Protein AF-A0A819Y7S5-F1 (afdb_monomer_lite)

Secondary structure (DSSP, 8-state):
---------GGGS-HHHHHHHHTTS-HHHHHHHHTTS-HHHHHHHHH-HHHHHEEEPPSS--HHHHHHHHHHGGG--EEEEETT-----GGG-TT--EEEEE-SS---HHHHHHHHHHH-

Radius of gyration: 17.72 Å; chains: 1; bounding box: 58×25×48 Å

Structure (mmCIF, N/CA/C/O backbone):
data_AF-A0A819Y7S5-F1
#
_entry.id   AF-A0A819Y7S5-F1
#
loop_
_atom_site.group_PDB
_atom_site.id
_atom_site.type_symbol
_atom_site.label_atom_id
_atom_site.label_alt_id
_atom_site.label_comp_id
_atom_site.label_asym_id
_atom_site.label_entity_id
_atom_site.label_seq_id
_atom_site.pdbx_PDB_ins_code
_atom_site.Cartn_x
_atom_site.Cartn_y
_atom_site.Cartn_z
_atom_site.occupancy
_atom_site.B_iso_or_equiv
_atom_site.auth_seq_id
_atom_site.auth_comp_id
_atom_site.auth_asym_id
_atom_site.auth_atom_id
_atom_site.pdbx_PDB_model_num
ATOM 1 N N . MET A 1 1 ? -41.094 2.748 25.762 1.00 39.84 1 MET A N 1
ATOM 2 C CA . MET A 1 1 ? -40.679 1.874 24.641 1.00 39.84 1 MET A CA 1
ATOM 3 C C . MET A 1 1 ? -39.213 2.169 24.332 1.00 39.84 1 MET A C 1
ATOM 5 O O . MET A 1 1 ? -38.916 3.184 23.713 1.00 39.84 1 MET A O 1
ATOM 9 N N . ASN A 1 2 ? -38.290 1.366 24.872 1.00 38.31 2 ASN A N 1
ATOM 10 C CA . ASN A 1 2 ? -36.847 1.576 24.716 1.00 38.31 2 ASN A CA 1
ATOM 11 C C . ASN A 1 2 ? -36.419 1.221 23.288 1.00 38.31 2 ASN A C 1
ATOM 13 O O . ASN A 1 2 ? -36.458 0.058 22.896 1.00 38.31 2 ASN A O 1
ATOM 17 N N . LYS A 1 3 ? -35.999 2.221 22.506 1.00 43.25 3 LYS A N 1
ATOM 18 C CA . LYS A 1 3 ? -35.294 1.992 21.241 1.00 43.25 3 LYS A CA 1
ATOM 19 C C . LYS A 1 3 ? -33.873 1.536 21.571 1.00 43.25 3 LYS A C 1
ATOM 21 O O . LYS A 1 3 ? -32.989 2.369 21.751 1.00 43.25 3 LYS A O 1
ATOM 26 N N . PHE A 1 4 ? -33.641 0.226 21.624 1.00 46.47 4 PHE A N 1
ATOM 27 C CA . PHE A 1 4 ? -32.293 -0.330 21.508 1.00 46.47 4 PHE A CA 1
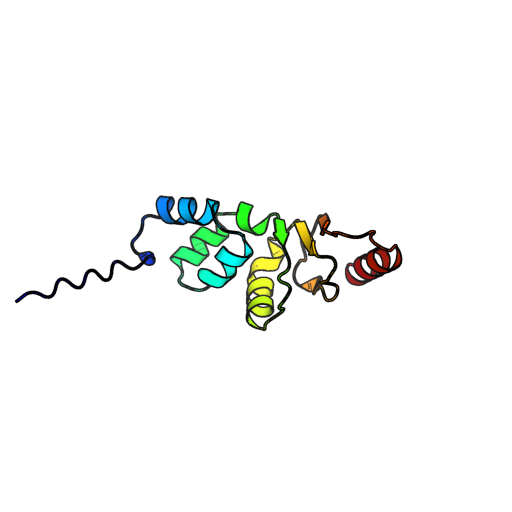ATOM 28 C C . PHE A 1 4 ? -31.752 0.004 20.111 1.00 46.47 4 PHE A C 1
ATOM 30 O O . PHE A 1 4 ? -31.900 -0.754 19.159 1.00 46.47 4 PHE A O 1
ATOM 37 N N . LYS A 1 5 ? -31.135 1.179 19.966 1.00 45.72 5 LYS A N 1
ATOM 38 C CA . LYS A 1 5 ? -30.246 1.465 18.840 1.00 45.72 5 LYS A CA 1
ATOM 39 C C . LYS A 1 5 ? -28.890 0.852 19.173 1.00 45.72 5 LYS A C 1
ATOM 41 O O . LYS A 1 5 ? -27.976 1.542 19.615 1.00 45.72 5 LYS A O 1
ATOM 46 N N . LEU A 1 6 ? -28.743 -0.449 18.940 1.00 44.09 6 LEU A N 1
ATOM 47 C CA . LEU A 1 6 ? -27.415 -1.019 18.739 1.00 44.09 6 LEU A CA 1
ATOM 48 C C . LEU A 1 6 ? -26.910 -0.529 17.378 1.00 44.09 6 LEU A C 1
ATOM 50 O O . LEU A 1 6 ? -26.977 -1.232 16.380 1.00 44.09 6 LEU A O 1
ATOM 54 N N . LYS A 1 7 ? -26.392 0.703 17.324 1.00 52.31 7 LYS A N 1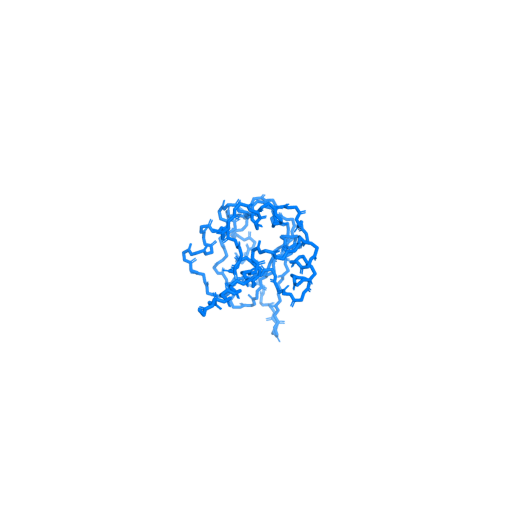
ATOM 55 C CA . LYS A 1 7 ? -25.358 1.025 16.336 1.00 52.31 7 LYS A CA 1
ATOM 56 C C . LYS A 1 7 ? -24.064 0.436 16.893 1.00 52.31 7 LYS A C 1
ATOM 58 O O . LYS A 1 7 ? -23.262 1.136 17.509 1.00 52.31 7 LYS A O 1
ATOM 63 N N . ALA A 1 8 ? -23.918 -0.882 16.787 1.00 58.91 8 ALA A N 1
ATOM 64 C CA . ALA A 1 8 ? -22.612 -1.497 16.939 1.00 58.91 8 ALA A CA 1
ATOM 65 C C . ALA A 1 8 ? -21.796 -1.046 15.722 1.00 58.91 8 ALA A C 1
ATOM 67 O O . ALA A 1 8 ? -22.007 -1.527 14.614 1.00 58.91 8 ALA A O 1
ATOM 68 N N . GLY A 1 9 ? -20.980 -0.008 15.906 1.00 73.38 9 GLY A N 1
ATOM 69 C CA . GLY A 1 9 ? -20.021 0.413 14.891 1.00 73.38 9 GLY A CA 1
ATOM 70 C C . GLY A 1 9 ? -18.886 -0.601 14.807 1.00 73.38 9 GLY A C 1
ATOM 71 O O . GLY A 1 9 ? -18.562 -1.233 15.815 1.00 73.38 9 GLY A O 1
ATOM 72 N N . PHE A 1 10 ? -18.282 -0.726 13.627 1.00 79.94 10 PHE A N 1
ATOM 73 C CA . PHE A 1 10 ? -17.094 -1.553 13.393 1.00 79.94 10 PHE A CA 1
ATOM 74 C C . PHE A 1 10 ? -15.986 -1.261 14.430 1.00 79.94 10 PHE A C 1
ATOM 76 O O . PHE A 1 10 ? -15.352 -2.170 14.950 1.00 79.94 10 PHE A O 1
ATOM 83 N N . ASP A 1 11 ? -15.893 -0.005 14.873 1.00 78.75 11 ASP A N 1
ATOM 84 C CA . ASP A 1 11 ? -14.997 0.510 15.917 1.00 78.75 11 ASP A CA 1
ATOM 85 C C . ASP A 1 11 ? -15.162 -0.132 17.305 1.00 78.75 11 ASP A C 1
ATOM 87 O O . ASP A 1 11 ? -14.337 0.105 18.187 1.00 78.75 11 ASP A O 1
ATOM 91 N N . ARG A 1 12 ? -16.229 -0.906 17.543 1.00 87.31 12 ARG A N 1
ATOM 92 C CA . ARG A 1 12 ? -16.456 -1.627 18.808 1.00 87.31 12 ARG A CA 1
ATOM 93 C C . ARG A 1 12 ? -15.992 -3.078 18.772 1.00 87.31 12 ARG A C 1
ATOM 95 O O . ARG A 1 12 ? -15.966 -3.711 19.823 1.00 87.31 12 ARG A O 1
ATOM 102 N N . LEU A 1 13 ? -15.663 -3.610 17.595 1.00 91.00 13 LEU A N 1
ATOM 103 C CA . LEU A 1 13 ? -15.120 -4.962 17.479 1.00 91.00 13 LEU A CA 1
ATOM 104 C C . LEU A 1 13 ? -13.757 -5.036 18.176 1.00 91.00 13 LEU A C 1
ATOM 106 O O . LEU A 1 13 ? -13.065 -4.020 18.190 1.00 91.00 13 LEU A O 1
ATOM 110 N N . PRO A 1 14 ? -13.349 -6.181 18.747 1.00 94.31 14 PRO A N 1
ATOM 111 C CA . PRO A 1 14 ? -11.985 -6.397 19.240 1.00 94.31 14 PRO A CA 1
ATOM 112 C C . PRO A 1 14 ? -10.925 -6.238 18.139 1.00 94.31 14 PRO A C 1
ATOM 114 O O . PRO A 1 14 ? -11.242 -6.343 16.953 1.00 94.31 14 PRO A O 1
ATOM 117 N N . ASN A 1 15 ? -9.674 -5.954 18.520 1.00 93.75 15 ASN A N 1
ATOM 118 C CA . ASN A 1 15 ? -8.580 -5.742 17.558 1.00 93.75 15 ASN A CA 1
ATOM 119 C C . ASN A 1 15 ? -8.362 -6.989 16.697 1.00 93.75 15 ASN A C 1
ATOM 121 O O . ASN A 1 15 ? -8.159 -6.885 15.495 1.00 93.75 15 ASN A O 1
ATOM 125 N N . GLU A 1 16 ? -8.471 -8.160 17.311 1.00 93.62 16 GLU A N 1
ATOM 126 C CA . GLU A 1 16 ? -8.264 -9.467 16.702 1.00 93.62 16 GLU A CA 1
ATOM 127 C C . GLU A 1 16 ? -9.247 -9.696 15.552 1.00 93.62 16 GLU A C 1
ATOM 129 O O . GLU A 1 16 ? -8.839 -10.086 14.465 1.00 93.62 16 GLU A O 1
ATOM 134 N N . ILE A 1 17 ? -10.524 -9.355 15.753 1.00 93.81 17 ILE A N 1
ATOM 135 C CA . ILE A 1 17 ? -11.569 -9.503 14.729 1.00 93.81 17 ILE A CA 1
ATOM 136 C C . ILE A 1 17 ? -11.351 -8.529 13.567 1.00 93.81 17 ILE A C 1
ATOM 138 O O . ILE A 1 17 ? -11.583 -8.869 12.407 1.00 93.81 17 ILE A O 1
ATOM 142 N N . ILE A 1 18 ? -10.900 -7.307 13.864 1.00 92.69 18 ILE A N 1
ATOM 143 C CA . ILE A 1 18 ? -10.570 -6.312 12.836 1.00 92.69 18 ILE A CA 1
ATOM 144 C C . ILE A 1 18 ? -9.401 -6.814 11.986 1.00 92.69 18 ILE A C 1
ATOM 146 O O . ILE A 1 18 ? -9.498 -6.815 10.761 1.00 92.69 18 ILE A O 1
ATOM 150 N N . LEU A 1 19 ? -8.325 -7.269 12.630 1.00 92.06 19 LEU A N 1
ATOM 151 C CA . LEU A 1 19 ? -7.141 -7.783 11.947 1.00 92.06 19 LEU A CA 1
ATOM 152 C C . LEU A 1 19 ? -7.464 -9.038 11.129 1.00 92.06 19 LEU A C 1
ATOM 154 O O . LEU A 1 19 ? -7.032 -9.140 9.987 1.00 92.06 19 LEU A O 1
ATOM 158 N N . GLU A 1 20 ? -8.283 -9.947 11.658 1.00 92.38 20 GLU A N 1
ATOM 159 C CA . GLU A 1 20 ? -8.755 -11.118 10.916 1.00 92.38 20 GLU A CA 1
ATOM 160 C C . GLU A 1 20 ? -9.594 -10.718 9.696 1.00 92.38 20 GLU A C 1
ATOM 162 O O . GLU A 1 20 ? -9.456 -11.308 8.631 1.00 92.38 20 GLU A O 1
ATOM 167 N N . THR A 1 21 ? -10.407 -9.663 9.800 1.00 91.00 21 THR A N 1
ATOM 168 C CA . THR A 1 21 ? -11.146 -9.127 8.645 1.00 91.00 21 THR A CA 1
ATOM 169 C C . THR A 1 21 ? -10.189 -8.583 7.581 1.00 91.00 21 THR A C 1
ATOM 171 O O . THR A 1 21 ? -10.401 -8.791 6.387 1.00 91.00 21 THR A O 1
ATOM 174 N N . TRP A 1 22 ? -9.119 -7.905 7.999 1.00 91.81 22 TRP A N 1
ATOM 175 C CA . TRP A 1 22 ? -8.106 -7.356 7.097 1.00 91.81 22 TRP A CA 1
ATOM 176 C C . TRP A 1 22 ? -7.310 -8.430 6.351 1.00 91.81 22 TRP A C 1
ATOM 178 O O . TRP A 1 22 ? -6.848 -8.162 5.247 1.00 91.81 22 TRP A O 1
ATOM 188 N N . GLU A 1 23 ? -7.199 -9.653 6.874 1.00 90.25 23 GLU A N 1
ATOM 189 C CA . GLU A 1 23 ? -6.561 -10.765 6.150 1.00 90.25 23 GLU A CA 1
ATOM 190 C C . GLU A 1 23 ? -7.262 -11.105 4.824 1.00 90.25 23 GLU A C 1
ATOM 192 O O . GLU A 1 23 ? -6.627 -11.649 3.921 1.00 90.25 23 GLU A O 1
ATOM 197 N N . TYR A 1 24 ? -8.541 -10.744 4.678 1.00 91.00 24 TYR A N 1
ATOM 198 C CA . TYR A 1 24 ? -9.328 -10.952 3.459 1.00 91.00 24 TYR A CA 1
ATOM 199 C C . TYR A 1 24 ? -9.347 -9.740 2.518 1.00 91.00 24 TYR A C 1
ATOM 201 O O . TYR A 1 24 ? -9.999 -9.789 1.474 1.00 91.00 24 TYR A O 1
ATOM 209 N N . LEU A 1 25 ? -8.670 -8.648 2.878 1.00 90.19 25 LEU A N 1
ATOM 210 C CA . LEU A 1 25 ? -8.664 -7.399 2.122 1.00 90.19 25 LEU A CA 1
ATOM 211 C C . LEU A 1 25 ? -7.292 -7.138 1.502 1.00 90.19 25 LEU A C 1
ATOM 213 O O . LEU A 1 25 ? -6.254 -7.512 2.051 1.00 90.19 25 LEU A O 1
ATOM 217 N N . SER A 1 26 ? -7.278 -6.450 0.359 1.00 88.56 26 SER A N 1
ATOM 218 C CA . SER A 1 26 ? -6.025 -5.936 -0.187 1.00 88.56 26 SER A CA 1
ATOM 219 C C . SER A 1 26 ? -5.507 -4.781 0.672 1.00 88.56 26 SER A C 1
ATOM 221 O O . SER A 1 26 ? -6.280 -4.071 1.320 1.00 88.56 26 SER A O 1
ATOM 223 N N . SER A 1 27 ? -4.197 -4.526 0.631 1.00 89.00 27 SER A N 1
ATOM 224 C CA . SER A 1 27 ? -3.617 -3.364 1.311 1.00 89.00 27 SER A CA 1
ATOM 225 C C . SER A 1 27 ? -4.281 -2.057 0.880 1.00 89.00 27 SER A C 1
ATOM 227 O O . SER A 1 27 ? -4.507 -1.184 1.714 1.00 89.00 27 SER A O 1
ATOM 229 N N . ASN A 1 28 ? -4.656 -1.949 -0.399 1.00 89.06 28 ASN A N 1
ATOM 230 C CA . ASN A 1 28 ? -5.351 -0.780 -0.925 1.00 89.06 28 ASN A CA 1
ATOM 231 C C . ASN A 1 28 ? -6.731 -0.595 -0.297 1.00 89.06 28 ASN A C 1
ATOM 233 O O . ASN A 1 28 ? -7.054 0.515 0.118 1.00 89.06 28 ASN A O 1
ATOM 237 N N . ASP A 1 29 ? -7.513 -1.670 -0.173 1.00 89.19 29 ASP A N 1
ATOM 238 C CA . ASP A 1 29 ? -8.841 -1.616 0.446 1.00 89.19 29 ASP A CA 1
ATOM 239 C C . ASP A 1 29 ? -8.747 -1.249 1.927 1.00 89.19 29 ASP A C 1
ATOM 241 O O . ASP A 1 29 ? -9.551 -0.457 2.425 1.00 89.19 29 ASP A O 1
ATOM 245 N N . ILE A 1 30 ? -7.741 -1.788 2.626 1.00 90.94 30 ILE A N 1
ATOM 246 C CA . ILE A 1 30 ? -7.508 -1.484 4.038 1.00 90.94 30 ILE A CA 1
ATOM 247 C C . ILE A 1 30 ? -7.156 -0.007 4.208 1.00 90.94 30 ILE A C 1
ATOM 249 O O . ILE A 1 30 ? -7.767 0.686 5.019 1.00 90.94 30 ILE A O 1
ATOM 253 N N . ILE A 1 31 ? -6.194 0.489 3.428 1.00 89.81 31 ILE A N 1
ATOM 254 C CA . ILE A 1 31 ? -5.769 1.888 3.484 1.00 89.81 31 ILE A CA 1
ATOM 255 C C . ILE A 1 31 ? -6.945 2.803 3.165 1.00 89.81 31 ILE A C 1
ATOM 257 O O . ILE A 1 31 ? -7.271 3.681 3.956 1.00 89.81 31 ILE A O 1
ATOM 261 N N . TYR A 1 32 ? -7.608 2.578 2.034 1.00 88.44 32 TYR A N 1
ATOM 262 C CA . TYR A 1 32 ? -8.683 3.445 1.571 1.00 88.44 32 TYR A CA 1
ATOM 263 C C . TYR A 1 32 ? -9.853 3.512 2.562 1.00 88.44 32 TYR A C 1
ATOM 265 O O . TYR A 1 32 ? -10.470 4.562 2.722 1.00 88.44 32 TYR A O 1
ATOM 273 N N . SER A 1 33 ? -10.139 2.406 3.254 1.00 89.06 33 SER A N 1
ATOM 274 C CA . SER A 1 33 ? -11.286 2.310 4.163 1.00 89.06 33 SER A CA 1
ATOM 275 C C . SER A 1 33 ? -10.976 2.727 5.603 1.00 89.06 33 SER A C 1
ATOM 277 O O . SER A 1 33 ? -11.858 3.252 6.283 1.00 89.06 33 SER A O 1
ATOM 279 N N . PHE A 1 34 ? -9.760 2.464 6.097 1.00 89.62 34 PHE A N 1
ATOM 280 C CA . PHE A 1 34 ? -9.440 2.563 7.528 1.00 89.62 34 PHE A CA 1
ATOM 281 C C . PHE A 1 34 ? -8.313 3.545 7.863 1.00 89.62 34 PHE A C 1
ATOM 283 O O . PHE A 1 34 ? -8.194 3.938 9.028 1.00 89.62 34 PH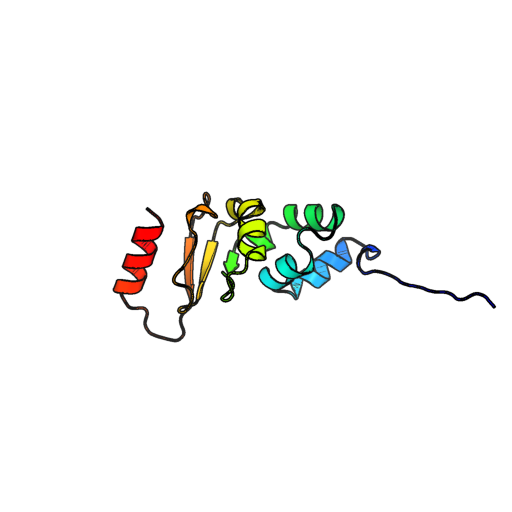E A O 1
ATOM 290 N N . PHE A 1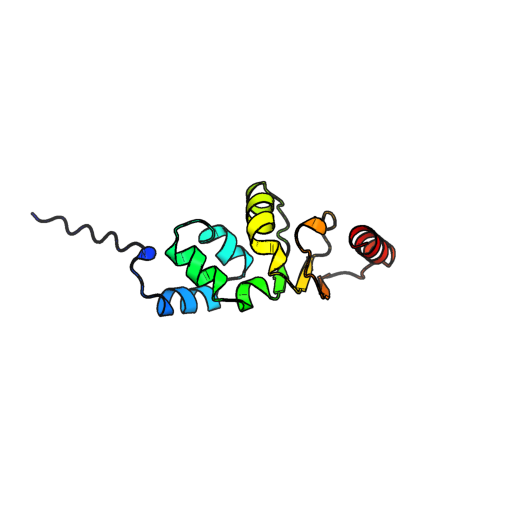 35 ? -7.500 3.970 6.891 1.00 87.62 35 PHE A N 1
ATOM 291 C CA . PHE A 1 35 ? -6.442 4.944 7.151 1.00 87.62 35 PHE A CA 1
ATOM 292 C C . PHE A 1 35 ? -7.044 6.300 7.531 1.00 87.62 35 PHE A C 1
ATOM 294 O O . PHE A 1 35 ? -7.936 6.820 6.864 1.00 87.62 35 PHE A O 1
ATOM 301 N N . ASN A 1 36 ? -6.548 6.876 8.625 1.00 86.12 36 ASN A N 1
ATOM 302 C CA . ASN A 1 36 ? -7.016 8.134 9.199 1.00 86.12 36 ASN A CA 1
ATOM 303 C C . ASN A 1 36 ? -8.482 8.134 9.682 1.00 86.12 36 ASN A C 1
ATOM 305 O O . ASN A 1 36 ? -9.051 9.198 9.926 1.00 86.12 36 ASN A O 1
ATOM 309 N N . LEU A 1 37 ? -9.092 6.956 9.872 1.00 88.19 37 LEU A N 1
ATOM 310 C CA . LEU A 1 37 ? -10.463 6.846 10.379 1.00 88.19 37 LEU A CA 1
ATOM 311 C C . LEU A 1 37 ? -10.552 7.233 11.865 1.00 88.19 37 LEU A C 1
ATOM 313 O O . LEU A 1 37 ? -11.409 8.019 12.265 1.00 88.19 37 LEU A O 1
ATOM 317 N N . ASN A 1 38 ? -9.661 6.677 12.690 1.00 89.75 38 ASN A N 1
ATOM 318 C CA . ASN A 1 38 ? -9.430 7.088 14.074 1.00 89.75 38 ASN A CA 1
ATOM 319 C C . ASN A 1 38 ? -8.056 6.588 14.562 1.00 89.75 38 ASN A C 1
ATOM 321 O O . ASN A 1 38 ? -7.386 5.796 13.896 1.00 89.75 38 ASN A O 1
ATOM 325 N N . GLN A 1 39 ? -7.644 7.027 15.755 1.00 90.38 39 GLN A N 1
ATOM 326 C CA . GLN A 1 39 ? -6.342 6.671 16.332 1.00 90.38 39 GLN A CA 1
ATOM 327 C C . GLN A 1 39 ? -6.141 5.155 16.478 1.00 90.38 39 GLN A C 1
ATOM 329 O O . GLN A 1 39 ? -5.040 4.660 16.259 1.00 90.38 39 GLN A O 1
ATOM 334 N N . ARG A 1 40 ? -7.197 4.409 16.822 1.00 92.88 40 ARG A N 1
ATOM 335 C CA . ARG A 1 40 ? -7.113 2.959 17.017 1.00 92.88 40 ARG A CA 1
ATOM 336 C C . ARG A 1 40 ? -6.774 2.241 15.710 1.00 92.88 40 ARG A C 1
ATOM 338 O O . ARG A 1 40 ? -5.864 1.419 15.709 1.00 92.88 40 ARG A O 1
ATOM 345 N N . PHE A 1 41 ? -7.457 2.561 14.609 1.00 91.44 41 PHE A N 1
ATOM 346 C CA . PHE A 1 41 ? -7.149 1.958 13.306 1.00 91.44 41 PHE A CA 1
ATOM 347 C C . PHE A 1 41 ? -5.774 2.364 12.791 1.00 91.44 41 PHE A C 1
ATOM 349 O O . PHE A 1 41 ? -5.064 1.517 12.260 1.00 91.44 41 PHE A O 1
ATOM 356 N N . ASN A 1 42 ? -5.362 3.616 13.009 1.00 88.50 42 ASN A N 1
ATOM 357 C CA . ASN A 1 42 ? -4.014 4.053 12.649 1.00 88.50 42 ASN A CA 1
ATOM 358 C C . ASN A 1 42 ? -2.946 3.244 13.398 1.00 88.50 42 ASN A C 1
ATOM 360 O O . ASN A 1 42 ? -1.979 2.809 12.784 1.00 88.50 42 ASN A O 1
ATOM 364 N N . ASN A 1 43 ? -3.132 2.987 14.697 1.00 90.06 43 ASN A N 1
ATOM 365 C CA . ASN A 1 43 ? -2.200 2.159 15.466 1.00 90.06 43 ASN A CA 1
ATOM 366 C C . ASN A 1 43 ? -2.153 0.719 14.935 1.00 90.06 43 ASN A C 1
ATOM 368 O O . ASN A 1 43 ? -1.067 0.215 14.665 1.00 90.06 43 ASN A O 1
ATOM 372 N N . LEU A 1 44 ? -3.316 0.096 14.703 1.00 90.81 44 LEU A N 1
ATOM 373 C CA . LEU A 1 44 ? -3.398 -1.256 14.132 1.00 90.81 44 LEU A CA 1
ATOM 374 C C . LEU A 1 44 ? -2.708 -1.351 12.770 1.00 90.81 44 LEU A C 1
ATOM 376 O O . LEU A 1 44 ? -2.014 -2.319 12.476 1.00 90.81 44 LEU A O 1
ATOM 380 N N . PHE A 1 45 ? -2.880 -0.325 11.943 1.00 87.75 45 PHE A N 1
ATOM 381 C CA . PHE A 1 45 ? -2.241 -0.237 10.642 1.00 87.75 45 PHE A CA 1
ATOM 382 C C . PHE A 1 45 ? -0.711 -0.166 10.752 1.00 87.75 45 PHE A C 1
ATOM 384 O O . PHE A 1 45 ? -0.013 -0.889 10.044 1.00 87.75 45 PHE A O 1
ATOM 391 N N . MET A 1 46 ? -0.187 0.652 11.673 1.00 82.56 46 MET A N 1
ATOM 392 C CA . MET A 1 46 ? 1.259 0.785 11.908 1.00 82.56 46 MET A CA 1
ATOM 393 C C . MET A 1 46 ? 1.892 -0.474 12.513 1.00 82.56 46 MET A C 1
ATOM 395 O O . MET A 1 46 ? 3.055 -0.779 12.243 1.00 82.56 46 MET A O 1
ATOM 399 N N . GLU A 1 47 ? 1.148 -1.211 13.337 1.00 86.31 47 GLU A N 1
ATOM 400 C CA . GLU A 1 47 ? 1.599 -2.485 13.905 1.00 86.31 47 GLU A CA 1
ATOM 401 C C . GLU A 1 47 ? 1.722 -3.563 12.818 1.00 86.31 47 GLU A C 1
ATOM 403 O O . GLU A 1 47 ? 2.653 -4.378 12.835 1.00 86.31 47 GLU A O 1
ATOM 408 N N . GLN A 1 48 ? 0.845 -3.521 11.813 1.00 84.38 48 GLN A N 1
ATOM 409 C CA . GLN A 1 48 ? 0.722 -4.579 10.825 1.00 84.38 48 GLN A CA 1
ATOM 410 C C . GLN A 1 48 ? 1.564 -4.347 9.570 1.00 84.38 48 GLN A C 1
ATOM 412 O O . GLN A 1 48 ? 1.074 -4.130 8.461 1.00 84.38 48 GLN A O 1
ATOM 417 N N . ARG A 1 49 ? 2.880 -4.521 9.745 1.00 78.12 49 ARG A N 1
ATOM 418 C CA . ARG A 1 49 ? 3.905 -4.364 8.694 1.00 78.12 49 ARG A CA 1
ATOM 419 C C . ARG A 1 49 ? 3.605 -5.105 7.394 1.00 78.12 49 ARG A C 1
ATOM 421 O O . ARG A 1 49 ? 4.017 -4.639 6.335 1.00 78.12 49 ARG A O 1
ATOM 428 N N . ARG A 1 50 ? 2.901 -6.243 7.452 1.00 81.12 50 ARG A N 1
ATOM 429 C CA . ARG A 1 50 ? 2.546 -7.024 6.257 1.00 81.12 50 ARG A CA 1
ATOM 430 C C . ARG A 1 50 ? 1.753 -6.193 5.250 1.00 81.12 50 ARG A C 1
ATOM 432 O O . ARG A 1 50 ? 1.994 -6.320 4.055 1.00 81.12 50 ARG A O 1
ATOM 439 N N . ILE A 1 51 ? 0.857 -5.330 5.729 1.00 80.19 51 ILE A N 1
ATOM 440 C CA . ILE A 1 51 ? -0.021 -4.514 4.881 1.00 80.19 51 ILE A CA 1
ATOM 441 C C . ILE A 1 51 ? 0.808 -3.595 3.977 1.00 80.19 51 ILE A C 1
ATOM 443 O O . ILE A 1 51 ? 0.482 -3.413 2.808 1.00 80.19 51 ILE A O 1
ATOM 447 N N . LEU A 1 52 ? 1.918 -3.064 4.490 1.00 80.69 52 LEU A N 1
ATOM 448 C CA . LEU A 1 52 ? 2.774 -2.120 3.771 1.00 80.69 52 LEU A CA 1
ATOM 449 C C . LEU A 1 52 ? 4.024 -2.752 3.153 1.00 80.69 52 LEU A C 1
ATOM 451 O O . LEU A 1 52 ? 4.714 -2.099 2.379 1.00 80.69 52 LEU A O 1
ATOM 455 N N . GLN A 1 53 ? 4.343 -4.010 3.464 1.00 82.31 53 GLN A N 1
ATOM 456 C CA . GLN A 1 53 ? 5.570 -4.644 2.977 1.00 82.31 53 GLN A CA 1
ATOM 457 C C . GLN A 1 53 ? 5.602 -4.750 1.446 1.00 82.31 53 GLN A C 1
ATOM 459 O O . GLN A 1 53 ? 6.650 -4.512 0.840 1.00 82.31 53 GLN A O 1
ATOM 464 N N . SER A 1 54 ? 4.464 -5.109 0.847 1.00 83.44 54 SER A N 1
ATOM 465 C CA . SER A 1 54 ? 4.250 -5.135 -0.600 1.00 83.44 54 SER A CA 1
ATOM 466 C C . SER A 1 54 ? 2.997 -4.337 -0.916 1.00 83.44 54 SER A C 1
ATOM 468 O O . SER A 1 54 ? 1.896 -4.742 -0.553 1.00 83.44 54 SER A O 1
ATOM 470 N N . PHE A 1 55 ? 3.177 -3.189 -1.556 1.00 88.50 55 PHE A N 1
ATOM 471 C CA . PHE A 1 55 ? 2.094 -2.271 -1.869 1.00 88.50 55 PHE A CA 1
ATOM 472 C C . PHE A 1 55 ? 1.885 -2.215 -3.374 1.00 88.50 55 PHE A C 1
ATOM 474 O O . PHE A 1 55 ? 2.836 -2.025 -4.126 1.00 88.50 55 PHE A O 1
ATOM 481 N N . GLU A 1 56 ? 0.645 -2.376 -3.817 1.00 89.19 56 GLU A N 1
ATOM 482 C CA . GLU A 1 56 ? 0.289 -2.238 -5.223 1.00 89.19 56 GLU A CA 1
ATOM 483 C C . GLU A 1 56 ? -0.200 -0.821 -5.490 1.00 89.19 56 GLU A C 1
ATOM 485 O O . GLU A 1 56 ? -1.194 -0.399 -4.904 1.00 89.19 56 GLU A O 1
ATOM 490 N N . LEU A 1 57 ? 0.482 -0.085 -6.374 1.00 84.69 57 LEU A N 1
ATOM 491 C CA . LEU A 1 57 ? 0.097 1.294 -6.654 1.00 84.69 57 LEU A CA 1
ATOM 492 C C . LEU A 1 57 ? -1.314 1.315 -7.277 1.00 84.69 57 LEU A C 1
ATOM 494 O O . LEU A 1 57 ? -1.541 0.649 -8.292 1.00 84.69 57 LEU A O 1
ATOM 498 N N . PRO A 1 58 ? -2.267 2.067 -6.707 1.00 82.06 58 PRO A N 1
ATOM 499 C CA . PRO A 1 58 ? -3.608 2.187 -7.256 1.00 82.06 58 PRO A CA 1
ATOM 500 C C . PRO A 1 58 ? -3.572 2.939 -8.588 1.00 82.06 58 PRO A C 1
ATOM 502 O O . PRO A 1 58 ? -2.836 3.910 -8.751 1.00 82.06 58 PRO A O 1
ATOM 505 N N . THR A 1 59 ? -4.399 2.506 -9.539 1.00 73.25 59 THR A N 1
ATOM 506 C CA . THR A 1 59 ? -4.465 3.084 -10.893 1.00 73.25 59 THR A CA 1
ATOM 507 C C . THR A 1 59 ? -5.086 4.482 -10.922 1.00 73.25 59 THR A C 1
ATOM 509 O O . THR A 1 59 ? -4.769 5.295 -11.787 1.00 73.25 59 THR A O 1
ATOM 512 N N . SER A 1 60 ? -5.949 4.807 -9.956 1.00 71.81 60 SER A N 1
ATOM 513 C CA . SER A 1 60 ? -6.503 6.149 -9.775 1.00 71.81 60 SER A CA 1
ATOM 514 C C . SER A 1 60 ? -5.703 6.919 -8.720 1.00 71.81 60 SER A C 1
ATOM 516 O O . SER A 1 60 ? -6.009 6.854 -7.523 1.00 71.81 60 SER A O 1
ATOM 518 N N . TYR A 1 61 ? -4.684 7.661 -9.150 1.00 66.94 61 TYR A N 1
ATOM 519 C CA . TYR A 1 61 ? -3.901 8.508 -8.251 1.00 66.94 61 TYR A CA 1
ATOM 520 C C . TYR A 1 61 ? -4.695 9.769 -7.865 1.00 66.94 61 TYR A C 1
ATOM 522 O O . TYR A 1 61 ? -4.679 10.786 -8.552 1.00 66.94 61 TYR A O 1
ATOM 530 N N . SER A 1 62 ? -5.471 9.667 -6.786 1.00 74.44 62 SER A N 1
ATOM 531 C CA . SER A 1 62 ? -6.218 10.785 -6.188 1.00 74.44 62 SER A CA 1
ATOM 532 C C . SER A 1 62 ? -5.395 11.510 -5.116 1.00 74.44 62 SER A C 1
ATOM 534 O O . SER A 1 62 ? -4.470 10.922 -4.556 1.00 74.44 62 SER A O 1
ATOM 536 N N . SER A 1 63 ? -5.792 12.731 -4.741 1.00 82.94 63 SER A N 1
ATOM 537 C CA . SER A 1 63 ? -5.179 13.486 -3.630 1.00 82.94 63 SER A CA 1
ATOM 538 C C . SER A 1 63 ? -5.138 12.706 -2.309 1.00 82.94 63 SER A C 1
ATOM 540 O O . SER A 1 63 ? -4.212 12.876 -1.518 1.00 82.94 63 SER A O 1
ATOM 542 N N . PHE A 1 64 ? -6.093 11.793 -2.092 1.00 84.81 64 PHE A N 1
ATOM 543 C CA . PHE A 1 64 ? -6.078 10.871 -0.956 1.00 84.81 64 PHE A CA 1
ATOM 544 C C . PHE A 1 64 ? -4.817 9.997 -0.932 1.00 84.81 64 PHE A C 1
ATOM 546 O O . PHE A 1 64 ? -4.221 9.815 0.128 1.00 84.81 64 PHE A O 1
ATOM 553 N N . TRP A 1 65 ? -4.395 9.465 -2.083 1.00 87.00 65 TRP A N 1
ATOM 554 C CA . TRP A 1 65 ? -3.224 8.592 -2.166 1.00 87.00 65 TRP A CA 1
ATOM 555 C C . TRP A 1 65 ? -1.939 9.370 -1.955 1.00 87.00 65 TRP A C 1
ATOM 557 O O . TRP A 1 65 ? -1.085 8.913 -1.210 1.00 87.00 65 TRP A O 1
ATOM 567 N N . GLU A 1 66 ? -1.831 10.572 -2.507 1.00 86.50 66 GLU A N 1
ATOM 568 C CA . GLU A 1 66 ? -0.682 11.443 -2.259 1.00 86.50 66 GLU A CA 1
ATOM 569 C C . GLU A 1 66 ? -0.530 11.780 -0.767 1.00 86.50 66 GLU A C 1
ATOM 571 O O . GLU A 1 66 ? 0.540 11.604 -0.178 1.00 86.50 66 GLU A O 1
ATOM 576 N N . GLN A 1 67 ? -1.627 12.164 -0.110 1.00 88.38 67 GLN A N 1
ATOM 577 C CA . GLN A 1 67 ? -1.627 12.446 1.325 1.00 88.38 67 GLN A CA 1
ATOM 578 C C . GLN A 1 67 ? -1.329 11.196 2.168 1.00 88.38 67 GLN A C 1
ATOM 580 O O . GLN A 1 67 ? -0.558 11.246 3.128 1.00 88.38 67 GLN A O 1
ATOM 585 N N . SER A 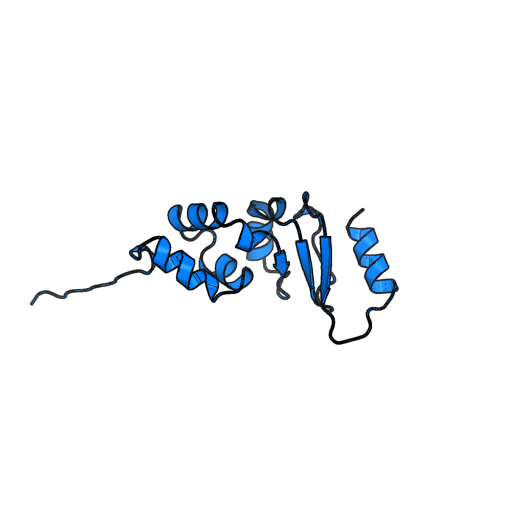1 68 ? -1.923 10.058 1.823 1.00 88.31 68 SER A N 1
ATOM 586 C CA . SER A 1 68 ? -1.729 8.829 2.593 1.00 88.31 68 SER A CA 1
ATOM 587 C C . SER A 1 68 ? -0.305 8.296 2.428 1.00 88.31 68 SER A C 1
ATOM 589 O O . SER A 1 68 ? 0.368 7.980 3.409 1.00 88.31 68 SER A O 1
ATOM 591 N N . LEU A 1 69 ? 0.203 8.259 1.195 1.00 89.06 69 LEU A N 1
ATOM 592 C CA . LEU A 1 69 ? 1.538 7.754 0.876 1.00 89.06 69 LEU A CA 1
ATOM 593 C C . LEU A 1 69 ? 2.649 8.697 1.337 1.00 89.06 69 LEU A C 1
ATOM 595 O O . LEU A 1 69 ? 3.689 8.213 1.760 1.00 89.06 69 LEU A O 1
ATOM 599 N N . SER A 1 70 ? 2.437 10.012 1.384 1.00 89.88 70 SER A N 1
ATOM 600 C CA . SER A 1 70 ? 3.393 10.911 2.057 1.00 89.88 70 SER A CA 1
ATOM 601 C C . SER A 1 70 ? 3.531 10.627 3.558 1.00 89.88 70 SER A C 1
ATOM 603 O O . SER A 1 70 ? 4.581 10.892 4.138 1.00 89.88 70 SER A O 1
ATOM 605 N N . THR A 1 71 ? 2.512 10.031 4.187 1.00 88.31 71 THR A N 1
ATOM 606 C CA . THR A 1 71 ? 2.551 9.666 5.610 1.00 88.31 71 THR A CA 1
ATOM 607 C C . THR A 1 71 ? 3.175 8.293 5.849 1.00 88.31 71 THR A C 1
ATOM 609 O O . THR A 1 71 ? 3.887 8.116 6.832 1.00 88.31 71 THR A O 1
ATOM 612 N N . MET A 1 72 ? 2.914 7.304 4.989 1.00 88.75 72 MET A N 1
ATOM 613 C CA . MET A 1 72 ? 3.291 5.899 5.244 1.00 88.75 72 MET A CA 1
ATOM 614 C C . MET A 1 72 ? 4.188 5.268 4.177 1.00 88.75 72 MET A C 1
ATOM 616 O O . MET A 1 72 ? 4.632 4.134 4.340 1.00 88.75 72 MET A O 1
ATOM 620 N N . GLY A 1 73 ? 4.482 5.982 3.093 1.00 89.25 73 GLY A N 1
ATOM 621 C CA . GLY A 1 73 ? 5.242 5.466 1.958 1.00 89.25 73 GLY A CA 1
ATOM 622 C C . GLY A 1 73 ? 6.666 5.055 2.323 1.00 89.25 73 GLY A C 1
ATOM 623 O O . GLY A 1 73 ? 7.193 4.095 1.767 1.00 89.25 73 GLY A O 1
ATOM 624 N N . PHE A 1 74 ? 7.246 5.657 3.366 1.00 89.75 74 PHE A N 1
ATOM 625 C CA . PHE A 1 74 ? 8.531 5.235 3.930 1.00 89.75 74 PHE A CA 1
ATOM 626 C C . PHE A 1 74 ? 8.529 3.804 4.495 1.00 89.75 74 PHE A C 1
ATOM 628 O O . PHE A 1 74 ? 9.594 3.237 4.722 1.00 89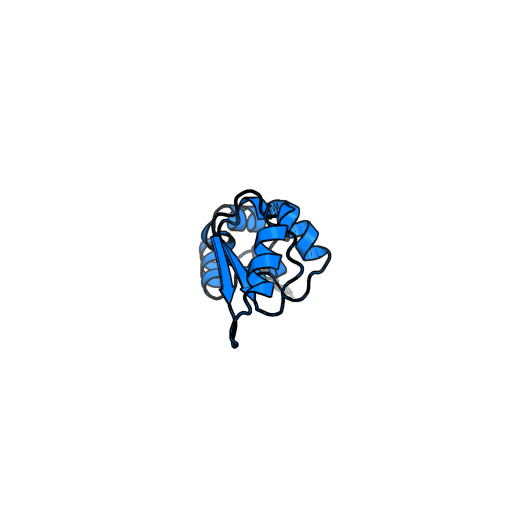.75 74 PHE A O 1
ATOM 635 N N . GLN A 1 75 ? 7.370 3.207 4.769 1.00 88.81 75 GLN A N 1
ATOM 636 C CA . GLN A 1 75 ? 7.280 1.831 5.274 1.00 88.81 75 GLN A CA 1
ATOM 637 C C . GLN A 1 75 ? 7.210 0.800 4.145 1.00 88.81 75 GLN A C 1
ATOM 639 O O . GLN A 1 75 ? 7.389 -0.399 4.385 1.00 88.81 75 GLN A O 1
ATOM 644 N N . ILE A 1 76 ? 6.981 1.263 2.915 1.00 90.50 76 ILE A N 1
ATOM 645 C CA . ILE A 1 76 ? 6.862 0.416 1.739 1.00 90.50 76 ILE A CA 1
ATOM 646 C C . ILE A 1 76 ? 8.257 0.050 1.245 1.00 90.50 76 ILE A C 1
ATOM 648 O O . ILE A 1 76 ? 9.069 0.905 0.899 1.00 90.50 76 ILE A O 1
ATOM 652 N N . HIS A 1 77 ? 8.523 -1.254 1.218 1.00 90.94 77 HIS A N 1
ATOM 653 C CA . HIS A 1 77 ? 9.799 -1.813 0.769 1.00 90.94 77 HIS A CA 1
ATOM 654 C C . HIS A 1 77 ? 9.703 -2.443 -0.616 1.00 90.94 77 HIS A C 1
ATOM 656 O O . HIS A 1 77 ? 10.709 -2.522 -1.320 1.00 90.94 77 HIS A O 1
ATOM 662 N N . THR A 1 78 ? 8.513 -2.901 -0.998 1.00 91.06 78 THR A N 1
ATOM 663 C CA . THR A 1 78 ? 8.250 -3.484 -2.310 1.00 91.06 78 THR A CA 1
ATOM 664 C C . THR A 1 78 ? 7.062 -2.777 -2.934 1.00 91.06 78 THR A C 1
ATOM 666 O O . THR A 1 78 ? 5.985 -2.742 -2.337 1.00 91.06 78 THR A O 1
ATOM 669 N N . LEU A 1 79 ? 7.255 -2.231 -4.131 1.00 90.75 79 LEU A N 1
ATOM 670 C CA . LEU A 1 79 ? 6.197 -1.590 -4.902 1.00 90.75 79 LEU A CA 1
ATOM 671 C C . LEU A 1 79 ? 5.810 -2.488 -6.074 1.00 90.75 79 LEU A C 1
ATOM 673 O O . LEU A 1 79 ? 6.661 -2.882 -6.869 1.00 90.75 79 LEU A O 1
ATOM 677 N N . ILE A 1 80 ? 4.528 -2.812 -6.175 1.00 89.31 80 ILE A N 1
ATOM 678 C CA . ILE A 1 80 ? 3.958 -3.564 -7.286 1.00 89.31 80 ILE A CA 1
ATOM 679 C C . ILE A 1 80 ? 3.353 -2.552 -8.257 1.00 89.31 80 ILE A C 1
ATOM 681 O O . ILE A 1 80 ? 2.392 -1.850 -7.933 1.00 89.31 80 ILE A O 1
ATOM 685 N N . LEU A 1 81 ? 3.936 -2.474 -9.448 1.00 86.31 81 LEU A N 1
ATOM 686 C CA . LEU A 1 81 ? 3.477 -1.627 -10.538 1.00 86.31 81 LEU A CA 1
ATOM 687 C C . LEU A 1 81 ? 2.711 -2.484 -11.534 1.00 86.31 81 LEU A C 1
ATOM 689 O O . LEU A 1 81 ? 3.236 -3.474 -12.045 1.00 86.31 81 LEU A O 1
ATOM 693 N N . ARG A 1 82 ? 1.467 -2.106 -11.825 1.00 81.56 82 ARG A N 1
ATOM 694 C CA . ARG A 1 82 ? 0.760 -2.654 -12.981 1.00 81.56 82 ARG A CA 1
ATOM 695 C C . ARG A 1 82 ? 1.246 -1.963 -14.247 1.00 81.56 82 ARG A C 1
ATOM 697 O O . ARG A 1 82 ? 1.655 -0.806 -14.200 1.00 81.56 82 ARG A O 1
ATOM 704 N N . HIS A 1 83 ? 1.195 -2.684 -15.364 1.00 70.25 83 HIS A N 1
ATOM 705 C CA . HIS A 1 83 ? 1.637 -2.204 -16.675 1.00 70.25 83 HIS A CA 1
ATOM 706 C C . HIS A 1 83 ? 1.101 -0.802 -17.025 1.00 70.25 83 HIS A C 1
ATOM 708 O O . HIS A 1 83 ? 1.790 -0.054 -17.692 1.00 70.25 83 HIS A O 1
ATOM 714 N N . ASP A 1 84 ? -0.084 -0.410 -16.573 1.00 70.75 84 ASP A N 1
ATOM 715 C CA . ASP A 1 84 ? -0.720 0.882 -16.846 1.00 70.75 84 ASP A CA 1
ATOM 716 C C . ASP A 1 84 ? -0.266 2.051 -15.939 1.00 70.75 84 ASP A C 1
ATOM 718 O O . ASP A 1 84 ? -0.581 3.205 -16.231 1.00 70.75 84 ASP A O 1
ATOM 722 N N . ASN A 1 85 ? 0.519 1.797 -14.886 1.00 65.62 85 ASN A N 1
ATOM 723 C CA . ASN A 1 85 ? 0.848 2.776 -13.839 1.00 65.62 85 ASN A CA 1
ATOM 724 C C . ASN A 1 85 ? 2.254 3.386 -13.975 1.00 65.62 85 ASN A C 1
ATOM 726 O O . ASN A 1 85 ? 3.107 3.254 -13.096 1.00 65.62 85 ASN A O 1
ATOM 730 N N . TYR A 1 86 ? 2.498 4.099 -15.075 1.00 62.84 86 TYR A N 1
ATOM 731 C CA . TYR A 1 86 ? 3.823 4.667 -15.375 1.00 62.84 86 TYR A CA 1
ATOM 732 C C . TYR A 1 86 ? 4.179 5.932 -14.582 1.00 62.84 86 TYR A C 1
ATOM 734 O O . TYR A 1 86 ? 5.355 6.249 -14.421 1.00 62.84 86 TYR A O 1
ATOM 742 N N . LEU A 1 87 ? 3.185 6.663 -14.071 1.00 68.69 87 LEU A N 1
ATOM 743 C CA . LEU A 1 87 ? 3.396 7.879 -13.279 1.00 68.69 87 LEU A CA 1
ATOM 744 C C . LEU A 1 87 ? 3.522 7.519 -11.799 1.00 68.69 87 LEU A C 1
ATOM 746 O O . LEU A 1 87 ? 2.618 7.758 -11.000 1.00 68.69 87 LEU A O 1
ATOM 750 N N . THR A 1 88 ? 4.643 6.894 -11.446 1.00 74.69 88 THR A N 1
ATOM 751 C CA . THR A 1 88 ? 4.918 6.501 -10.063 1.00 74.69 88 THR A CA 1
ATOM 752 C C . THR A 1 88 ? 5.701 7.598 -9.331 1.00 74.69 88 THR A C 1
ATOM 754 O O . THR A 1 88 ? 6.817 7.925 -9.736 1.00 74.69 88 THR A O 1
ATOM 757 N N . PRO A 1 89 ? 5.177 8.156 -8.226 1.00 81.25 89 PRO A N 1
ATOM 758 C CA . PRO A 1 89 ? 5.870 9.169 -7.433 1.00 81.25 89 PRO A CA 1
ATOM 759 C C . PRO A 1 89 ? 6.916 8.524 -6.507 1.00 81.25 89 PRO A C 1
ATOM 761 O O . PRO A 1 89 ? 6.709 8.416 -5.300 1.00 81.25 89 PRO A O 1
ATOM 764 N N . PHE A 1 90 ? 8.056 8.090 -7.057 1.00 85.75 90 PHE A N 1
ATOM 765 C CA . PHE A 1 90 ? 9.087 7.353 -6.304 1.00 85.75 90 PHE A CA 1
ATOM 766 C C . PHE A 1 90 ? 9.616 8.083 -5.062 1.00 85.75 90 PHE A C 1
ATOM 768 O O . PHE A 1 90 ? 9.968 7.437 -4.077 1.00 85.75 90 PHE A O 1
ATOM 775 N N . HIS A 1 91 ? 9.584 9.418 -5.059 1.00 87.38 91 HIS A N 1
ATOM 776 C CA . HIS A 1 91 ? 9.964 10.242 -3.908 1.00 87.38 91 HIS A CA 1
ATOM 777 C C . HIS A 1 91 ? 9.142 9.957 -2.634 1.00 87.38 91 HIS A C 1
ATOM 779 O O . HIS A 1 91 ? 9.605 10.254 -1.535 1.00 87.38 91 HIS A O 1
ATOM 785 N N . LEU A 1 92 ? 7.948 9.364 -2.754 1.00 89.19 92 LEU A N 1
ATOM 786 C CA . LEU A 1 92 ? 7.120 8.965 -1.610 1.00 89.19 92 LEU A CA 1
ATOM 787 C C . LEU A 1 92 ? 7.573 7.648 -0.963 1.00 89.19 92 LEU A C 1
ATOM 789 O O . LEU A 1 92 ? 7.112 7.320 0.128 1.00 89.19 92 LEU A O 1
ATOM 793 N N . PHE A 1 93 ? 8.485 6.902 -1.592 1.00 90.81 93 PHE A N 1
ATOM 794 C CA . PHE A 1 93 ? 8.919 5.574 -1.147 1.00 90.81 93 PHE A CA 1
ATOM 795 C C . PHE A 1 93 ? 10.439 5.527 -0.900 1.00 90.81 93 PHE A C 1
ATOM 797 O O . PHE A 1 93 ? 11.155 4.769 -1.553 1.00 90.81 93 PHE A O 1
ATOM 804 N N . PRO A 1 94 ? 10.977 6.305 0.057 1.00 90.12 94 PRO A N 1
ATOM 805 C CA . PRO A 1 94 ? 12.426 6.442 0.249 1.00 90.12 94 PRO A CA 1
ATOM 806 C C . PRO A 1 94 ? 13.140 5.149 0.677 1.00 90.12 94 PRO A C 1
ATOM 808 O O . PRO A 1 94 ? 14.352 5.043 0.527 1.00 90.12 94 PRO A O 1
ATOM 811 N N . ASN A 1 95 ? 12.409 4.164 1.209 1.00 90.50 95 ASN A N 1
ATOM 812 C CA . ASN A 1 95 ? 12.961 2.888 1.682 1.00 90.50 95 ASN A CA 1
ATOM 813 C C . ASN A 1 95 ? 12.675 1.719 0.727 1.00 90.50 95 ASN A C 1
ATOM 815 O O . ASN A 1 95 ? 12.746 0.550 1.128 1.00 90.50 95 ASN A O 1
ATOM 819 N N . LEU A 1 96 ? 12.334 2.025 -0.525 1.00 91.12 96 LEU A N 1
ATOM 820 C CA . LEU A 1 96 ? 12.045 1.028 -1.542 1.00 91.12 96 LEU A CA 1
ATOM 821 C C . LEU A 1 96 ? 13.284 0.157 -1.809 1.00 91.12 96 LEU A C 1
ATOM 823 O O . LEU A 1 96 ? 14.371 0.654 -2.086 1.00 91.12 96 LEU A O 1
ATOM 827 N N . LYS A 1 97 ? 13.114 -1.163 -1.716 1.00 91.19 97 LYS A N 1
ATOM 828 C CA . LYS A 1 97 ? 14.159 -2.175 -1.953 1.00 91.19 97 LYS A CA 1
ATOM 829 C C . LYS A 1 97 ? 13.892 -3.015 -3.193 1.00 91.19 97 LYS A C 1
ATOM 831 O O . LYS A 1 97 ? 14.809 -3.642 -3.713 1.00 91.19 97 LYS A O 1
ATOM 836 N N . SER A 1 98 ? 12.637 -3.087 -3.628 1.00 90.25 98 SER A N 1
ATOM 837 C CA . SER A 1 98 ? 12.225 -3.911 -4.756 1.00 90.25 98 SER A CA 1
ATOM 838 C C . SER A 1 98 ? 11.050 -3.282 -5.498 1.00 90.25 98 SER A C 1
ATOM 840 O O . SER A 1 98 ? 10.165 -2.677 -4.892 1.00 90.25 98 SER A O 1
ATOM 842 N N . ILE A 1 99 ? 11.040 -3.450 -6.818 1.00 89.25 99 ILE A N 1
ATOM 843 C CA . ILE A 1 99 ? 9.920 -3.108 -7.692 1.00 89.25 99 ILE A CA 1
ATOM 844 C C . ILE A 1 99 ? 9.522 -4.380 -8.430 1.00 89.25 99 ILE A C 1
ATOM 846 O O . ILE A 1 99 ? 10.363 -5.039 -9.040 1.00 89.25 99 ILE A O 1
ATOM 850 N N . ILE A 1 100 ? 8.238 -4.720 -8.375 1.00 88.19 100 ILE A N 1
ATOM 851 C CA . ILE A 1 100 ? 7.657 -5.842 -9.108 1.00 88.19 100 ILE A CA 1
ATOM 852 C C . ILE A 1 100 ? 6.759 -5.259 -10.188 1.00 88.19 100 ILE A C 1
ATOM 854 O O . ILE A 1 100 ? 5.774 -4.589 -9.886 1.00 88.19 100 ILE A O 1
ATOM 858 N N . ILE A 1 101 ? 7.081 -5.530 -11.448 1.00 85.38 101 ILE A N 1
ATOM 859 C CA . ILE A 1 101 ? 6.251 -5.106 -12.574 1.00 85.38 101 ILE A CA 1
ATOM 860 C C . ILE A 1 101 ? 5.332 -6.269 -12.940 1.00 85.38 101 ILE A C 1
ATOM 862 O O . ILE A 1 101 ? 5.784 -7.318 -13.398 1.00 85.38 101 ILE A O 1
ATOM 866 N N . SER A 1 102 ? 4.035 -6.084 -12.714 1.00 83.12 102 SER A N 1
ATOM 867 C CA . SER A 1 102 ? 2.995 -7.035 -13.085 1.00 83.12 102 SER A CA 1
ATOM 868 C C . SER A 1 102 ? 2.374 -6.618 -14.412 1.00 83.12 102 SER A C 1
ATOM 870 O O . SER A 1 102 ? 1.772 -5.549 -14.538 1.00 83.12 102 SER A O 1
ATOM 872 N N . SER A 1 103 ? 2.520 -7.472 -15.421 1.00 81.62 103 SER A N 1
ATOM 873 C CA . SER A 1 103 ? 2.012 -7.224 -16.764 1.00 81.62 103 SER A CA 1
ATOM 874 C C . SER A 1 103 ? 1.364 -8.476 -17.340 1.00 81.62 103 SER A C 1
ATOM 876 O O . SER A 1 103 ? 1.859 -9.587 -17.167 1.00 81.62 103 SER A O 1
ATOM 878 N N . LYS A 1 104 ? 0.255 -8.285 -18.062 1.00 81.81 104 LYS A N 1
ATOM 879 C CA . LYS A 1 104 ? -0.357 -9.334 -18.895 1.00 81.81 104 LYS A CA 1
ATOM 880 C C . LYS A 1 104 ? 0.323 -9.466 -20.263 1.00 81.81 104 LYS A C 1
ATOM 882 O O . LYS A 1 104 ? 0.032 -10.407 -20.993 1.00 81.81 104 LYS A O 1
ATOM 887 N N . PHE A 1 105 ? 1.192 -8.520 -20.606 1.00 81.19 105 PHE A N 1
ATOM 888 C CA . PHE A 1 105 ? 1.876 -8.417 -21.890 1.00 81.19 105 PHE A CA 1
ATOM 889 C C . PHE A 1 105 ? 3.392 -8.393 -21.695 1.00 81.19 105 PHE A C 1
ATOM 891 O O . PHE A 1 105 ? 3.889 -8.202 -20.582 1.00 81.19 105 PHE A O 1
ATOM 898 N N . PHE A 1 106 ? 4.132 -8.575 -22.786 1.00 80.25 106 PHE A N 1
ATOM 899 C CA . PHE A 1 106 ? 5.578 -8.391 -22.770 1.00 80.25 106 PHE A CA 1
ATOM 900 C C . PHE A 1 106 ? 5.920 -6.969 -22.304 1.00 80.25 106 PHE A C 1
ATOM 902 O O . PHE A 1 106 ? 5.305 -6.006 -22.757 1.00 80.25 106 PHE A O 1
ATOM 909 N N . ILE A 1 107 ? 6.868 -6.850 -21.375 1.00 77.06 107 ILE A N 1
ATOM 910 C CA . ILE A 1 107 ? 7.323 -5.558 -20.863 1.00 77.06 107 ILE A CA 1
ATOM 911 C C . ILE A 1 107 ? 8.439 -5.076 -21.784 1.00 77.06 107 ILE A C 1
ATOM 913 O O . ILE A 1 107 ? 9.490 -5.713 -21.859 1.00 77.06 107 ILE A O 1
ATOM 917 N N . ASP A 1 108 ? 8.202 -3.967 -22.480 1.00 79.88 108 ASP A N 1
ATOM 918 C CA . ASP A 1 108 ? 9.223 -3.339 -23.315 1.00 79.88 108 ASP A CA 1
ATOM 919 C C . ASP A 1 108 ? 10.384 -2.817 -22.452 1.00 79.88 108 ASP A C 1
ATOM 921 O O . ASP A 1 108 ? 10.188 -2.312 -21.342 1.00 79.88 108 ASP A O 1
ATOM 925 N N . TYR A 1 109 ? 11.601 -2.913 -22.978 1.00 82.06 109 TYR A N 1
ATOM 926 C CA . TYR A 1 109 ? 12.803 -2.401 -22.336 1.00 82.06 109 TYR A CA 1
ATOM 927 C C . TYR A 1 109 ? 12.710 -0.892 -22.073 1.00 82.06 109 TYR A C 1
ATOM 929 O O . TYR A 1 109 ? 13.192 -0.419 -21.046 1.00 82.06 109 TYR A O 1
ATOM 937 N N . GLU A 1 110 ? 12.030 -0.142 -22.945 1.00 81.25 110 GLU A N 1
ATOM 938 C CA . GLU A 1 110 ? 11.810 1.300 -22.767 1.00 81.25 110 GLU A CA 1
ATOM 939 C C . GLU A 1 110 ? 11.034 1.625 -21.481 1.00 81.25 110 GLU A C 1
ATOM 941 O O . GLU A 1 110 ? 11.336 2.604 -20.797 1.00 81.25 110 GLU A O 1
ATOM 946 N N . ILE A 1 111 ? 10.069 0.778 -21.109 1.00 76.88 111 ILE A N 1
ATOM 947 C CA . ILE A 1 111 ? 9.280 0.938 -19.880 1.00 76.88 111 ILE A CA 1
ATOM 948 C C . ILE A 1 111 ? 10.169 0.716 -18.656 1.00 76.88 111 ILE A C 1
ATOM 950 O O . ILE A 1 111 ? 10.104 1.478 -17.690 1.00 76.88 111 ILE A O 1
ATOM 954 N N . VAL A 1 112 ? 11.013 -0.317 -18.698 1.00 79.25 112 VAL A N 1
ATOM 955 C CA . VAL A 1 112 ? 11.960 -0.606 -17.615 1.00 79.25 112 VAL A CA 1
ATOM 956 C C . VAL A 1 112 ? 12.945 0.551 -17.456 1.00 79.25 112 VAL A C 1
ATOM 958 O O . VAL A 1 112 ? 13.147 1.028 -16.343 1.00 79.25 112 VAL A O 1
ATOM 961 N N . ASP A 1 113 ? 13.502 1.053 -18.558 1.00 82.12 113 ASP A N 1
ATOM 962 C CA . ASP A 1 113 ? 14.439 2.179 -18.549 1.00 82.12 113 ASP A CA 1
ATOM 963 C C . ASP A 1 113 ? 13.791 3.464 -17.999 1.00 82.12 113 ASP A C 1
ATOM 965 O O . ASP A 1 113 ? 14.387 4.169 -17.181 1.00 82.12 113 ASP A O 1
ATOM 969 N N . ALA A 1 114 ? 12.532 3.739 -18.359 1.00 78.56 114 ALA A N 1
ATOM 970 C CA . ALA A 1 114 ? 11.771 4.859 -17.811 1.00 78.56 114 ALA A CA 1
ATOM 971 C C . ALA A 1 114 ? 11.553 4.740 -16.292 1.00 78.56 114 ALA A C 1
ATOM 973 O O . ALA A 1 114 ? 11.689 5.732 -15.575 1.00 78.56 114 ALA A O 1
ATOM 974 N N . ILE A 1 115 ? 11.251 3.544 -15.780 1.00 77.56 115 ILE A N 1
ATOM 975 C CA . ILE A 1 115 ? 11.112 3.303 -14.336 1.00 77.56 115 ILE A CA 1
ATOM 976 C C . ILE A 1 115 ? 12.448 3.547 -13.627 1.00 77.56 115 ILE A C 1
ATOM 978 O O . ILE A 1 115 ? 12.495 4.315 -12.668 1.00 77.56 115 ILE A O 1
ATOM 982 N N . MET A 1 116 ? 13.537 2.966 -14.136 1.00 78.12 116 MET A N 1
ATOM 983 C CA . MET A 1 116 ? 14.868 3.092 -13.532 1.00 78.12 116 MET A CA 1
ATOM 984 C C . MET A 1 116 ? 15.346 4.552 -13.479 1.00 78.12 116 MET A C 1
ATOM 986 O O . MET A 1 116 ? 15.882 5.000 -12.461 1.00 78.12 116 MET A O 1
ATOM 990 N N . LYS A 1 117 ? 15.085 5.334 -14.533 1.00 78.88 117 LYS A N 1
ATOM 991 C CA . LYS A 1 117 ? 15.394 6.773 -14.571 1.00 78.88 117 LYS A CA 1
ATOM 992 C C . LYS A 1 117 ? 14.626 7.585 -13.530 1.00 78.88 117 LYS A C 1
ATOM 994 O O . LYS A 1 117 ? 15.178 8.538 -13.001 1.00 78.88 117 LYS A O 1
ATOM 999 N N . ASN A 1 118 ? 13.384 7.214 -13.224 1.00 71.12 118 ASN A N 1
ATOM 1000 C CA . ASN A 1 118 ? 12.571 7.908 -12.219 1.00 71.12 118 ASN A CA 1
ATOM 1001 C C . ASN A 1 118 ? 12.877 7.472 -10.772 1.00 71.12 118 ASN A C 1
ATOM 1003 O O . ASN A 1 118 ? 12.391 8.102 -9.834 1.00 71.12 118 ASN A O 1
ATOM 1007 N N . THR A 1 119 ? 13.661 6.407 -10.582 1.00 66.69 119 THR A N 1
ATOM 1008 C CA . THR A 1 119 ? 14.141 5.959 -9.261 1.00 66.69 119 THR A CA 1
ATOM 1009 C C . THR A 1 119 ? 15.513 6.519 -8.864 1.00 66.69 119 THR A C 1
ATOM 1011 O O . THR A 1 119 ? 15.914 6.332 -7.717 1.00 66.69 119 THR A O 1
ATOM 1014 N N . SER A 1 120 ? 16.228 7.152 -9.804 1.00 56.88 120 SER A N 1
ATOM 1015 C CA . SER A 1 120 ? 17.594 7.689 -9.642 1.00 56.88 120 SER A CA 1
ATOM 1016 C C . SER A 1 120 ? 17.579 9.139 -9.165 1.00 56.88 120 SER A C 1
ATOM 1018 O O . SER A 1 120 ? 18.448 9.489 -8.337 1.00 56.88 120 SER A O 1
#

Foldseek 3Di:
DDPPPPPVDPVNDDLVVVVVVCVPPQLVCLCVPQPPPDPVSVVSNVVPLVSQAEEEDDLDDDPSCVVSLLVCLCSHQEYEYEPNRLPDQLVSNPNHNYYHYDYPDDDDPVSVVSVVVNND

Sequence (120 aa):
MNKFKLKAGFDRLPNEIILETWEYLSSNDIIYSFFNLNQRFNNLFMEQRRILQSFELPTSYSSFWEQSLSTMGFQIHTLILRHDNYLTPFHLFPNLKSIIISSKFFIDYEIVDAIMKNTS

pLDDT: mean 82.03, std 12.11, range [38.31, 94.31]